Protein AF-A0A948RLN2-F1 (afdb_monomer_lite)

Radius of gyration: 19.58 Å; chains: 1; bounding box: 32×53×45 Å

Structure (mmCIF, N/CA/C/O backbone):
data_AF-A0A948RLN2-F1
#
_entry.id   AF-A0A948RLN2-F1
#
loop_
_atom_site.group_PDB
_atom_site.id
_atom_site.type_symbol
_atom_site.label_atom_id
_atom_site.label_alt_id
_atom_site.label_comp_id
_atom_site.label_asym_id
_atom_site.label_entity_id
_atom_site.label_seq_id
_atom_site.pdbx_PDB_ins_code
_atom_site.Cartn_x
_atom_site.Cartn_y
_atom_site.Cartn_z
_atom_site.occupancy
_atom_site.B_iso_or_equiv
_atom_site.auth_seq_id
_atom_site.auth_comp_id
_atom_site.auth_asym_id
_atom_site.auth_atom_id
_atom_site.pdbx_PDB_model_num
ATOM 1 N N . MET A 1 1 ? -21.516 -25.921 15.764 1.00 45.62 1 MET A N 1
ATOM 2 C CA . MET A 1 1 ? -20.193 -25.401 15.342 1.00 45.62 1 MET A CA 1
ATOM 3 C C . MET A 1 1 ? -20.391 -24.042 14.691 1.00 45.62 1 MET A C 1
ATOM 5 O O . MET A 1 1 ? -21.132 -23.965 13.718 1.00 45.62 1 MET A O 1
ATOM 9 N N . LYS A 1 2 ? -19.799 -22.967 15.224 1.00 51.72 2 LYS A N 1
ATOM 10 C CA . LYS A 1 2 ? -19.787 -21.673 14.523 1.00 51.72 2 LYS A CA 1
ATOM 11 C C . LYS A 1 2 ? -18.809 -21.795 13.349 1.00 51.72 2 LYS A C 1
ATOM 13 O O . LYS A 1 2 ? -17.643 -22.102 13.571 1.00 51.72 2 LYS A O 1
ATOM 18 N N . LYS A 1 3 ? -19.286 -21.625 12.112 1.00 58.88 3 LYS A N 1
ATOM 19 C CA . LYS A 1 3 ? -18.417 -21.520 10.931 1.00 58.88 3 LYS A CA 1
ATOM 20 C C . LYS A 1 3 ? -17.640 -20.211 11.053 1.00 58.88 3 LYS A C 1
ATOM 22 O O . LYS A 1 3 ? -18.236 -19.143 10.956 1.00 58.88 3 LYS A O 1
ATOM 27 N N . GLU A 1 4 ? -16.333 -20.289 11.275 1.00 64.12 4 GLU A N 1
ATOM 28 C CA . GLU A 1 4 ? -15.466 -19.125 11.118 1.00 64.12 4 GLU A CA 1
ATOM 29 C C . GLU A 1 4 ? -15.426 -18.759 9.634 1.00 64.12 4 GLU A C 1
ATOM 31 O O . GLU A 1 4 ? -14.845 -19.469 8.809 1.00 64.12 4 GLU A O 1
ATOM 36 N N . ILE A 1 5 ? -16.101 -17.668 9.277 1.00 71.62 5 ILE A N 1
ATOM 37 C CA . ILE A 1 5 ? -16.021 -17.095 7.937 1.00 71.62 5 ILE A CA 1
ATOM 38 C C . ILE A 1 5 ? -14.596 -16.555 7.791 1.00 71.62 5 ILE A C 1
ATOM 40 O O . ILE A 1 5 ? -14.230 -15.544 8.393 1.00 71.62 5 ILE A O 1
ATOM 44 N N . LYS A 1 6 ? -13.750 -17.276 7.045 1.00 81.25 6 LYS A N 1
ATOM 45 C CA . LYS A 1 6 ? -12.388 -16.824 6.754 1.00 81.25 6 LYS A CA 1
ATOM 46 C C . LYS A 1 6 ? -12.473 -15.557 5.909 1.00 81.25 6 LYS A C 1
ATOM 48 O O . LYS A 1 6 ? -12.967 -15.606 4.788 1.00 81.25 6 LYS A O 1
ATOM 53 N N . LYS A 1 7 ? -11.938 -14.457 6.443 1.00 84.31 7 LYS A N 1
ATOM 54 C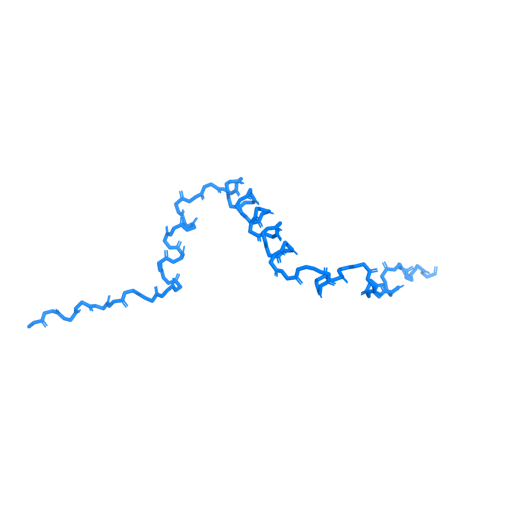 CA . LYS A 1 7 ? -11.791 -13.198 5.708 1.00 84.31 7 LYS A CA 1
ATOM 55 C C . LYS A 1 7 ? -11.045 -13.424 4.398 1.00 84.31 7 LYS 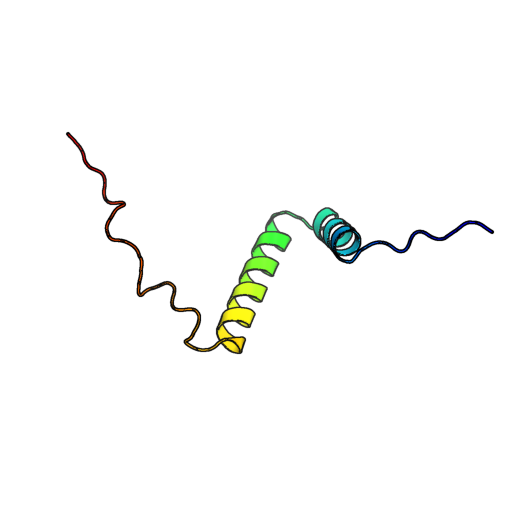A C 1
ATOM 57 O O . LYS A 1 7 ? -9.967 -14.035 4.398 1.00 84.31 7 LYS A O 1
ATOM 62 N N . THR A 1 8 ? -11.608 -12.893 3.326 1.00 92.00 8 THR A N 1
ATOM 63 C CA . THR A 1 8 ? -11.012 -12.814 1.997 1.00 92.00 8 THR A CA 1
ATOM 64 C C . THR A 1 8 ? -9.718 -11.999 2.026 1.00 92.00 8 THR A C 1
ATOM 66 O O . THR A 1 8 ? -9.442 -11.240 2.961 1.00 92.00 8 THR A O 1
ATOM 69 N N . ALA A 1 9 ? -8.898 -12.153 0.985 1.00 90.62 9 ALA A N 1
ATOM 70 C CA . ALA A 1 9 ? -7.687 -11.350 0.829 1.00 90.62 9 ALA A CA 1
ATOM 71 C C . ALA A 1 9 ? -8.006 -9.845 0.801 1.00 90.62 9 ALA A C 1
ATOM 73 O O . ALA A 1 9 ? -7.294 -9.061 1.425 1.00 90.62 9 ALA A O 1
ATOM 74 N N . GLN A 1 10 ? -9.114 -9.469 0.155 1.00 88.62 10 GLN A N 1
ATOM 75 C CA . GLN A 1 10 ? -9.584 -8.090 0.086 1.00 88.62 10 GLN A CA 1
ATOM 76 C C . GLN A 1 10 ? -9.984 -7.554 1.463 1.00 88.62 10 GLN A C 1
ATOM 78 O O . GLN A 1 10 ? -9.508 -6.500 1.861 1.00 88.62 10 GLN A O 1
ATOM 83 N N . GLU A 1 11 ? -10.767 -8.301 2.244 1.00 93.44 11 GLU A N 1
ATOM 84 C CA . GLU A 1 11 ? -11.163 -7.863 3.591 1.00 93.44 11 GLU A CA 1
ATOM 85 C C . GLU A 1 11 ? -9.953 -7.673 4.514 1.00 93.44 11 GLU A C 1
ATOM 87 O O . GLU A 1 11 ? -9.902 -6.731 5.303 1.00 93.44 11 GLU A O 1
ATOM 92 N N . ARG A 1 12 ? -8.941 -8.541 4.401 1.00 91.62 12 ARG A N 1
ATOM 93 C CA . ARG A 1 12 ? -7.682 -8.381 5.145 1.00 91.62 12 ARG A CA 1
ATOM 94 C C . ARG A 1 12 ? -6.917 -7.141 4.696 1.00 91.62 12 ARG A C 1
ATOM 96 O O . ARG A 1 12 ? -6.374 -6.426 5.535 1.00 91.62 12 ARG A O 1
ATOM 103 N N . GLN A 1 13 ? -6.868 -6.894 3.391 1.00 91.38 13 GLN A N 1
ATOM 104 C CA . GLN A 1 13 ? -6.237 -5.711 2.824 1.00 91.38 13 GLN A CA 1
ATOM 105 C C . GLN A 1 13 ? -6.932 -4.444 3.332 1.00 91.38 13 GLN A C 1
ATOM 107 O O . GLN A 1 13 ? -6.275 -3.567 3.891 1.00 91.38 13 GLN A O 1
ATOM 112 N N . ASP A 1 14 ? -8.255 -4.381 3.235 1.00 91.69 14 ASP A N 1
ATOM 113 C CA . ASP A 1 14 ? -9.044 -3.233 3.671 1.00 91.69 14 ASP A CA 1
ATOM 114 C C . ASP A 1 14 ? -8.867 -2.957 5.166 1.00 91.69 14 ASP A C 1
ATOM 116 O O . ASP A 1 14 ? -8.716 -1.802 5.557 1.00 91.69 14 ASP A O 1
ATOM 120 N N . GLU A 1 15 ? -8.781 -3.985 6.015 1.00 94.25 15 GLU A N 1
ATOM 121 C CA . GLU A 1 15 ? -8.482 -3.803 7.442 1.00 94.25 15 GLU A CA 1
ATOM 122 C C . GLU A 1 15 ? -7.102 -3.197 7.702 1.00 94.25 15 GLU A C 1
ATOM 124 O O . GLU A 1 15 ? -6.955 -2.366 8.604 1.00 94.25 15 GLU A O 1
ATOM 129 N N . ILE A 1 16 ? -6.095 -3.594 6.925 1.00 91.56 16 ILE A N 1
ATOM 130 C CA . ILE A 1 16 ? -4.739 -3.048 7.023 1.00 91.56 16 ILE A CA 1
ATOM 131 C C . ILE A 1 16 ? -4.740 -1.586 6.571 1.00 91.56 16 ILE A C 1
ATOM 133 O O . ILE A 1 16 ? -4.289 -0.711 7.311 1.00 91.56 16 ILE A O 1
ATOM 137 N N . PHE A 1 17 ? -5.302 -1.294 5.395 1.00 92.44 17 PHE A N 1
ATOM 138 C CA . PHE A 1 17 ? -5.354 0.067 4.863 1.00 92.44 17 PHE A CA 1
ATOM 139 C C . PHE A 1 17 ? -6.238 0.976 5.722 1.00 92.44 17 PHE A C 1
ATOM 141 O O . PHE A 1 17 ? -5.916 2.148 5.902 1.00 92.44 17 PHE A O 1
ATOM 148 N N . ARG A 1 18 ? -7.324 0.485 6.320 1.00 94.44 18 ARG A N 1
ATOM 149 C CA . ARG A 1 18 ? -8.196 1.300 7.181 1.00 94.44 18 ARG A CA 1
ATOM 150 C C . ARG A 1 18 ? -7.480 1.826 8.427 1.00 94.44 18 ARG A C 1
ATOM 152 O O . ARG A 1 18 ? -7.830 2.900 8.900 1.00 94.44 18 ARG A O 1
ATOM 159 N N . LYS A 1 19 ? -6.469 1.110 8.924 1.00 95.19 19 LYS A N 1
ATOM 160 C CA . LYS A 1 19 ? -5.661 1.508 10.090 1.00 95.19 19 LYS A CA 1
ATOM 161 C C . LYS A 1 19 ? -4.500 2.450 9.748 1.00 95.19 19 LYS A C 1
ATOM 163 O O . LYS A 1 19 ? -3.825 2.923 10.654 1.00 95.19 19 LYS A O 1
ATOM 168 N N . MET A 1 20 ? -4.248 2.717 8.466 1.00 95.25 20 MET A N 1
ATOM 169 C CA . MET A 1 20 ? -3.163 3.597 8.021 1.00 95.25 20 MET A CA 1
ATOM 170 C C . MET A 1 20 ? -3.641 5.038 7.827 1.00 95.25 20 MET A C 1
ATOM 172 O O . MET A 1 20 ? -4.726 5.272 7.286 1.00 95.25 20 MET A O 1
ATOM 176 N N . SER A 1 21 ? -2.786 6.001 8.184 1.00 96.69 21 SER A N 1
ATOM 177 C CA . SER A 1 21 ? -2.966 7.404 7.800 1.00 96.69 21 SER A CA 1
ATOM 178 C C . SER A 1 21 ? -2.893 7.572 6.279 1.00 96.69 21 SER A C 1
ATOM 180 O O . SER A 1 21 ? -2.301 6.747 5.577 1.00 96.69 21 SER A O 1
ATOM 182 N N . ALA A 1 22 ? -3.492 8.646 5.760 1.00 94.00 22 ALA A N 1
ATOM 183 C CA . ALA A 1 22 ? -3.466 8.946 4.329 1.00 94.00 22 ALA A CA 1
ATOM 184 C C . ALA A 1 22 ? -2.026 9.062 3.796 1.00 94.00 22 ALA A C 1
ATOM 186 O O . ALA A 1 22 ? -1.698 8.429 2.793 1.00 94.00 22 ALA A O 1
ATOM 187 N N . ASP A 1 23 ? -1.147 9.758 4.520 1.00 95.69 23 ASP A N 1
ATOM 188 C CA . ASP A 1 23 ? 0.258 9.935 4.131 1.00 95.69 23 ASP A CA 1
ATOM 189 C C . ASP A 1 23 ? 0.992 8.599 4.016 1.00 95.69 23 ASP A C 1
ATOM 191 O O . ASP A 1 23 ? 1.695 8.344 3.036 1.00 95.69 23 ASP A O 1
ATOM 195 N N . ARG A 1 24 ? 0.758 7.686 4.967 1.00 95.94 24 ARG A N 1
ATOM 196 C CA . ARG A 1 24 ? 1.380 6.360 4.945 1.00 95.94 24 ARG A CA 1
ATOM 197 C C . ARG A 1 24 ? 0.899 5.517 3.766 1.00 95.94 24 ARG A C 1
ATOM 199 O O . ARG A 1 24 ? 1.680 4.745 3.214 1.00 95.94 24 ARG A O 1
ATOM 206 N N . LYS A 1 25 ? -0.365 5.667 3.353 1.00 94.19 25 LYS A N 1
ATOM 207 C CA . LYS A 1 25 ? -0.893 4.999 2.149 1.00 94.19 25 LYS A CA 1
ATOM 208 C C . LYS A 1 25 ? -0.214 5.509 0.886 1.00 94.19 25 LYS A C 1
ATOM 210 O O . LYS A 1 25 ? 0.137 4.704 0.027 1.00 94.19 25 LYS A O 1
ATOM 215 N N . ILE A 1 26 ? -0.025 6.823 0.787 1.00 94.00 26 ILE A N 1
ATOM 216 C CA . ILE A 1 26 ? 0.645 7.460 -0.352 1.00 94.00 26 ILE A CA 1
ATOM 217 C C . ILE A 1 26 ? 2.101 6.988 -0.429 1.00 94.00 26 ILE A C 1
ATOM 219 O O . ILE A 1 26 ? 2.557 6.556 -1.491 1.00 94.00 26 ILE A O 1
ATOM 223 N N . GLU A 1 27 ? 2.809 6.994 0.701 1.00 96.12 27 GLU A N 1
ATOM 224 C CA . GLU A 1 27 ? 4.189 6.514 0.787 1.00 96.12 27 GLU A CA 1
ATOM 225 C C . GLU A 1 27 ? 4.295 5.044 0.351 1.00 96.12 27 GLU A C 1
ATOM 227 O O . GLU A 1 27 ? 5.073 4.726 -0.553 1.00 96.12 27 GLU A O 1
ATOM 232 N N . LEU A 1 28 ? 3.465 4.164 0.922 1.00 94.44 28 LEU A N 1
ATOM 233 C CA . LEU A 1 28 ? 3.445 2.736 0.596 1.00 94.44 28 LEU A CA 1
ATOM 234 C C . LEU A 1 28 ? 3.131 2.495 -0.887 1.00 94.44 28 LEU A C 1
ATOM 236 O O . LEU A 1 28 ? 3.820 1.715 -1.544 1.00 94.44 28 LEU A O 1
ATOM 240 N N . GLY A 1 29 ? 2.139 3.197 -1.441 1.00 92.75 29 GLY A N 1
ATOM 241 C CA . GLY A 1 29 ? 1.807 3.126 -2.865 1.00 92.75 29 GLY A CA 1
ATOM 242 C C . GLY A 1 29 ? 2.988 3.517 -3.758 1.00 92.75 29 GLY A C 1
ATOM 243 O O . GLY A 1 29 ? 3.284 2.827 -4.734 1.00 92.75 29 GLY A O 1
ATOM 244 N N . SER A 1 30 ? 3.728 4.568 -3.389 1.00 93.75 30 SER A N 1
ATOM 245 C CA . SER A 1 30 ? 4.918 5.006 -4.130 1.00 93.75 30 SER A CA 1
ATOM 246 C C . SER A 1 30 ? 6.055 3.974 -4.104 1.00 93.75 30 SER A C 1
ATOM 248 O O . SER A 1 30 ? 6.759 3.792 -5.100 1.00 93.75 30 SER A O 1
ATOM 250 N N . GLN A 1 31 ? 6.226 3.265 -2.985 1.00 94.81 31 GLN A N 1
ATOM 251 C CA . GLN A 1 31 ? 7.240 2.222 -2.831 1.00 94.81 31 GLN A CA 1
ATOM 252 C C . GLN A 1 31 ? 6.873 0.971 -3.629 1.00 94.81 31 GLN A C 1
ATOM 254 O O . GLN A 1 31 ? 7.708 0.460 -4.377 1.00 94.81 31 GLN A O 1
ATOM 259 N N . LEU A 1 32 ? 5.615 0.528 -3.543 1.00 91.81 32 LEU A N 1
ATOM 260 C CA . LEU A 1 32 ? 5.097 -0.587 -4.340 1.00 91.81 32 LEU A CA 1
ATOM 261 C C . LEU A 1 32 ? 5.227 -0.306 -5.838 1.00 91.81 32 LEU A C 1
ATOM 263 O O . LEU A 1 32 ? 5.614 -1.185 -6.602 1.00 91.81 32 LEU A O 1
ATOM 267 N N . TRP A 1 33 ? 4.986 0.937 -6.252 1.00 86.38 33 TRP A N 1
ATOM 268 C CA . TRP A 1 33 ? 5.182 1.367 -7.631 1.00 86.38 33 TRP A CA 1
ATOM 269 C C . TRP A 1 33 ? 6.638 1.256 -8.095 1.00 86.38 33 TRP A C 1
ATOM 271 O O . TRP A 1 33 ? 6.916 0.716 -9.168 1.00 86.38 33 TRP A O 1
ATOM 281 N N . LYS A 1 34 ? 7.587 1.746 -7.287 1.00 89.12 34 LYS A N 1
ATOM 282 C CA . LYS A 1 34 ? 9.025 1.622 -7.577 1.00 89.12 34 LYS A CA 1
ATOM 283 C C . LYS A 1 34 ? 9.440 0.155 -7.674 1.00 89.12 34 LYS A C 1
ATOM 285 O O . LYS A 1 34 ? 10.131 -0.212 -8.621 1.00 89.12 34 LYS A O 1
ATOM 290 N N . LEU A 1 35 ? 8.976 -0.679 -6.744 1.00 88.25 35 LEU A N 1
ATOM 291 C CA . LEU A 1 35 ? 9.241 -2.114 -6.753 1.00 88.25 35 LEU A CA 1
ATOM 292 C C . LEU A 1 35 ? 8.678 -2.779 -8.014 1.00 88.25 35 LEU A C 1
ATOM 294 O O . LEU A 1 35 ? 9.394 -3.520 -8.679 1.00 88.25 35 LEU A O 1
ATOM 298 N N . ALA A 1 36 ? 7.437 -2.470 -8.391 1.00 87.00 36 ALA A N 1
ATOM 299 C CA . ALA A 1 36 ? 6.824 -2.998 -9.606 1.00 87.00 36 ALA A CA 1
ATOM 300 C C . ALA A 1 36 ? 7.626 -2.619 -10.861 1.00 87.00 36 ALA A C 1
ATOM 302 O O . ALA A 1 36 ? 7.861 -3.472 -11.714 1.00 87.00 36 ALA A O 1
ATOM 303 N N . LYS A 1 37 ? 8.118 -1.376 -10.955 1.00 83.62 37 LYS A N 1
ATOM 304 C CA . LYS A 1 37 ? 9.012 -0.963 -12.051 1.00 83.62 37 LYS A CA 1
ATOM 305 C C . LYS A 1 37 ? 10.312 -1.761 -12.087 1.00 83.62 37 LYS A C 1
ATOM 307 O O . LYS A 1 37 ? 10.747 -2.137 -13.168 1.00 83.62 37 LYS A O 1
ATOM 312 N N . ILE A 1 38 ? 10.919 -2.028 -10.932 1.00 84.25 38 ILE A N 1
ATOM 313 C CA . ILE A 1 38 ? 12.141 -2.840 -10.854 1.00 84.25 38 ILE A CA 1
ATOM 314 C C . ILE A 1 38 ? 11.851 -4.275 -11.312 1.00 84.25 38 ILE A C 1
ATOM 316 O O . ILE A 1 38 ? 12.566 -4.799 -12.160 1.00 84.25 38 ILE A O 1
ATOM 320 N N . LEU A 1 39 ? 10.777 -4.888 -10.805 1.00 84.38 39 LEU A N 1
ATOM 321 C CA . LEU A 1 39 ? 10.410 -6.276 -11.115 1.00 84.38 39 LEU A CA 1
ATOM 322 C C . LEU A 1 39 ? 10.028 -6.479 -12.584 1.00 84.38 39 LEU A C 1
ATOM 324 O O . LEU A 1 39 ? 10.341 -7.508 -13.177 1.00 84.38 39 LEU A O 1
ATOM 328 N N . VAL A 1 40 ? 9.341 -5.507 -13.179 1.00 79.56 40 VAL A N 1
ATOM 329 C CA . VAL A 1 40 ? 8.865 -5.586 -14.565 1.00 79.56 40 VAL A CA 1
ATOM 330 C C . VAL A 1 40 ? 9.912 -5.057 -15.565 1.00 79.56 40 VAL A C 1
ATOM 332 O O . VAL A 1 40 ? 9.778 -5.240 -16.781 1.00 79.56 40 VAL A O 1
ATOM 335 N N . GLY A 1 41 ? 10.987 -4.438 -15.068 1.00 70.69 41 GLY A N 1
ATOM 336 C CA . GLY A 1 41 ? 12.031 -3.815 -15.876 1.00 70.69 41 GLY A CA 1
ATOM 337 C C . GLY A 1 41 ? 11.458 -2.763 -16.833 1.00 70.69 41 GLY A C 1
ATOM 338 O O . GLY A 1 41 ? 10.556 -1.998 -16.491 1.00 70.69 41 GLY A O 1
ATOM 339 N N . ASN A 1 42 ? 11.929 -2.757 -18.082 1.00 63.59 42 ASN A N 1
ATOM 340 C CA . ASN A 1 42 ? 11.498 -1.799 -19.112 1.00 63.59 42 ASN A CA 1
ATOM 341 C C . ASN A 1 42 ? 10.092 -2.048 -19.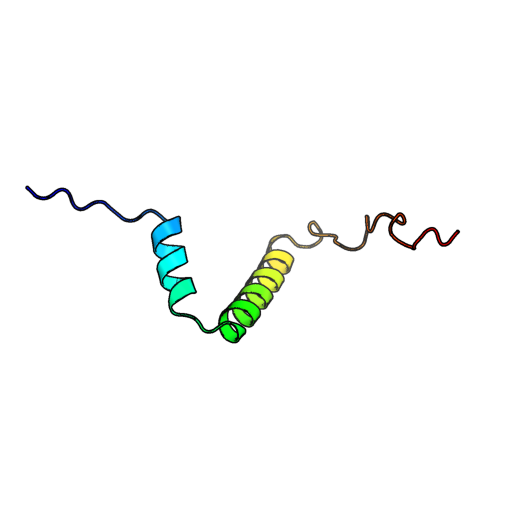702 1.00 63.59 42 ASN A C 1
ATOM 343 O O . ASN A 1 42 ? 9.711 -1.358 -20.650 1.00 63.59 42 ASN A O 1
ATOM 347 N N . LYS A 1 43 ? 9.299 -3.008 -19.197 1.00 65.38 43 LYS A N 1
ATOM 348 C CA . LYS A 1 43 ? 7.964 -3.281 -19.775 1.00 65.38 43 LYS A CA 1
ATOM 349 C C . LYS A 1 43 ? 6.882 -2.298 -19.302 1.00 65.38 43 LYS A C 1
ATOM 351 O O . LYS A 1 43 ? 5.879 -2.145 -19.990 1.00 65.38 43 LYS A O 1
ATOM 356 N N . ILE A 1 44 ? 7.081 -1.584 -18.187 1.00 61.25 44 ILE A N 1
ATOM 357 C CA . ILE A 1 44 ? 6.183 -0.493 -17.750 1.00 61.25 44 ILE A 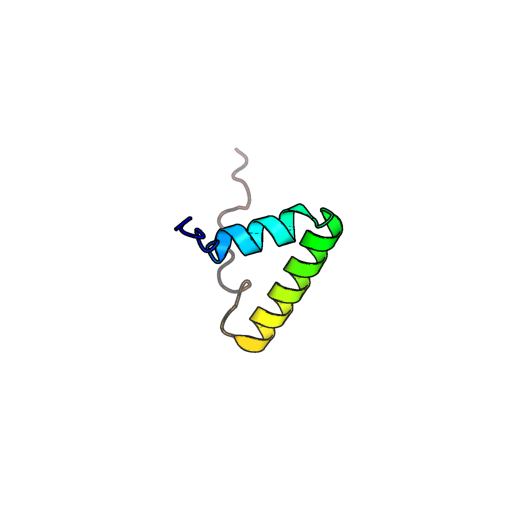CA 1
ATOM 358 C C . ILE A 1 44 ? 6.721 0.835 -18.293 1.00 61.25 44 ILE A C 1
ATOM 360 O O . ILE A 1 44 ? 7.413 1.586 -17.605 1.00 61.25 44 ILE A O 1
ATOM 364 N N . ASN A 1 45 ? 6.413 1.121 -19.558 1.00 60.78 45 ASN A N 1
ATOM 365 C CA . ASN A 1 45 ? 6.923 2.288 -20.275 1.00 60.78 45 ASN A CA 1
ATOM 366 C C . ASN A 1 45 ? 5.862 3.405 -20.343 1.00 60.78 45 ASN A C 1
ATOM 368 O O . ASN A 1 45 ? 5.260 3.657 -21.381 1.00 60.78 45 ASN A O 1
ATOM 372 N N . TYR A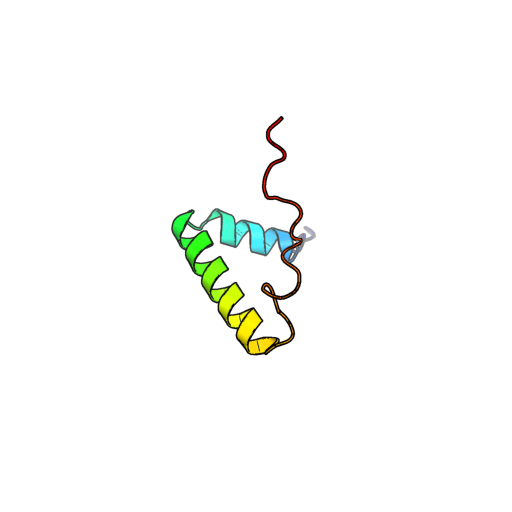 1 46 ? 5.634 4.102 -19.222 1.00 60.75 46 TYR A N 1
ATOM 373 C CA . TYR A 1 46 ? 4.650 5.203 -19.122 1.00 60.75 46 TYR A CA 1
ATOM 374 C C . TYR A 1 46 ? 4.968 6.437 -19.996 1.00 60.75 46 TYR A C 1
ATOM 376 O O . TYR A 1 46 ? 4.197 7.392 -20.012 1.00 60.75 46 TYR A O 1
ATOM 384 N N . GLY A 1 47 ? 6.103 6.443 -20.706 1.00 56.28 47 GLY A N 1
ATOM 385 C CA . GLY A 1 47 ? 6.545 7.559 -21.545 1.00 56.28 47 GLY A CA 1
ATOM 386 C C . GLY A 1 47 ? 6.265 7.421 -23.044 1.00 56.28 47 GLY A C 1
ATOM 387 O O . GLY A 1 47 ? 6.420 8.412 -23.752 1.00 56.28 47 GLY A O 1
ATOM 388 N N . ARG A 1 48 ? 5.878 6.241 -23.559 1.00 52.88 48 ARG A N 1
ATOM 389 C CA . ARG A 1 48 ? 5.785 6.041 -25.023 1.00 52.88 48 ARG A CA 1
ATOM 390 C C . ARG A 1 48 ? 4.404 6.322 -25.617 1.00 52.88 48 ARG A C 1
ATOM 392 O O . ARG A 1 48 ? 4.326 6.675 -26.786 1.00 52.88 48 ARG A O 1
ATOM 399 N N . GLU A 1 49 ? 3.346 6.260 -24.814 1.00 57.94 49 GLU A N 1
ATOM 400 C CA . GLU A 1 49 ? 1.974 6.540 -25.260 1.00 57.94 49 GLU A CA 1
ATOM 401 C C . GLU A 1 49 ? 1.261 7.530 -24.338 1.00 57.94 49 GLU A C 1
ATOM 403 O O . GLU A 1 49 ? 0.118 7.340 -23.928 1.00 57.94 49 GLU A O 1
ATOM 408 N N . ARG A 1 50 ? 1.921 8.649 -24.019 1.00 55.56 50 ARG A N 1
ATOM 409 C CA . ARG A 1 50 ? 1.158 9.843 -23.649 1.00 55.56 50 ARG A CA 1
ATOM 410 C C . ARG A 1 50 ? 0.481 10.310 -24.934 1.00 55.56 50 ARG A C 1
ATOM 412 O O . ARG A 1 50 ? 1.113 10.968 -25.761 1.00 55.56 50 ARG A O 1
ATOM 419 N N . SER A 1 51 ? -0.757 9.873 -25.156 1.00 59.34 51 SER A N 1
ATOM 420 C CA . SER A 1 51 ? -1.570 10.332 -26.278 1.00 59.34 51 SER A CA 1
ATOM 421 C C . SER A 1 51 ? -1.506 11.861 -26.312 1.00 59.34 51 SER A C 1
ATOM 423 O O . SER A 1 51 ? -1.779 12.542 -25.324 1.00 59.34 51 SER A O 1
ATOM 425 N N . LYS A 1 52 ? -1.080 12.423 -27.447 1.00 57.19 52 LYS A N 1
ATOM 426 C CA . LYS A 1 52 ? -0.951 13.877 -27.662 1.00 57.19 52 LYS A CA 1
ATOM 427 C C . LYS A 1 52 ? -2.303 14.619 -27.604 1.00 57.19 52 LYS A C 1
ATOM 429 O O . LYS A 1 52 ? -2.381 15.782 -27.975 1.00 57.19 52 LYS A O 1
ATOM 434 N N . THR A 1 53 ? -3.377 13.962 -27.173 1.00 56.78 53 THR A N 1
ATOM 435 C CA . THR A 1 53 ? -4.766 14.407 -27.309 1.00 56.78 53 THR A CA 1
ATOM 436 C C . THR A 1 53 ? -5.310 15.164 -26.100 1.00 56.78 53 THR A C 1
ATOM 438 O O . THR A 1 53 ? -6.513 15.379 -26.029 1.00 56.78 53 THR A O 1
ATOM 441 N N . SER A 1 54 ? -4.472 15.608 -25.161 1.00 58.28 54 SER A N 1
ATOM 442 C CA . SER A 1 54 ? -4.927 16.439 -24.035 1.00 58.28 54 SER A CA 1
ATOM 443 C C . SER A 1 54 ? -4.173 17.766 -23.899 1.00 58.28 54 SER A C 1
ATOM 445 O O . SER A 1 54 ? -3.911 18.211 -22.784 1.00 58.28 54 SER A O 1
ATOM 447 N N . PHE A 1 55 ? -3.819 18.405 -25.015 1.00 57.34 55 PHE A N 1
ATOM 448 C CA . PHE A 1 55 ? -3.641 19.859 -25.028 1.00 57.34 55 PHE A CA 1
ATOM 449 C C . PHE A 1 55 ? -4.917 20.462 -25.610 1.00 57.34 55 PHE A C 1
ATOM 451 O O 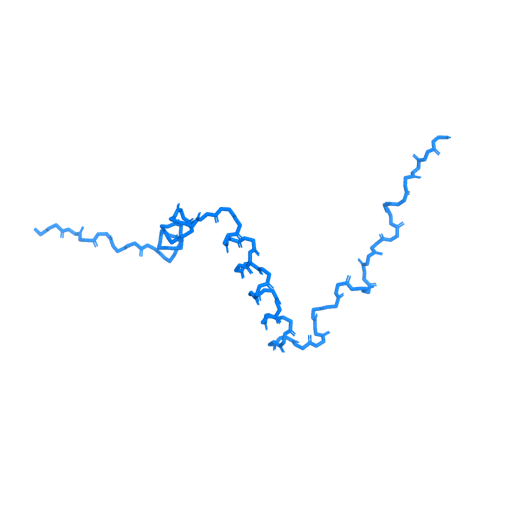. PHE A 1 55 ? -5.335 20.097 -26.708 1.00 57.34 55 PHE A O 1
ATOM 458 N N . GLY A 1 56 ? -5.587 21.277 -24.794 1.00 55.53 56 GLY A N 1
ATOM 459 C CA . GLY A 1 56 ? -6.938 21.766 -25.027 1.00 55.53 56 GLY A CA 1
ATOM 460 C C . GLY A 1 56 ? -7.136 22.373 -26.412 1.00 55.53 56 GLY A C 1
ATOM 461 O O . GLY A 1 56 ? -6.349 23.199 -26.867 1.00 55.53 56 GLY A O 1
ATOM 462 N N . ARG A 1 57 ? -8.241 21.989 -27.057 1.00 50.62 57 ARG A N 1
ATOM 463 C CA . ARG A 1 57 ? -8.899 22.865 -28.024 1.00 50.62 57 ARG A CA 1
ATOM 464 C C . ARG A 1 57 ? -9.467 24.040 -27.235 1.00 50.62 57 ARG A C 1
ATOM 466 O O . ARG A 1 57 ? -10.503 23.894 -26.593 1.00 50.62 57 ARG A O 1
ATOM 473 N N . SER A 1 58 ? -8.770 25.166 -27.263 1.00 47.41 58 SER A N 1
ATOM 474 C CA . SER A 1 58 ? -9.411 26.460 -27.060 1.00 47.41 58 SER A CA 1
ATOM 475 C C . SER A 1 58 ? -9.953 26.912 -28.414 1.00 47.41 58 SER A C 1
ATOM 477 O O . SER A 1 58 ? -9.267 26.762 -29.425 1.00 47.41 58 SER A O 1
ATOM 479 N N . HIS A 1 59 ? -11.215 27.337 -28.386 1.00 41.78 59 HIS A N 1
ATOM 480 C CA . HIS A 1 59 ? -12.002 27.883 -29.491 1.00 41.78 59 HIS A CA 1
ATOM 481 C C . HIS A 1 59 ? -11.302 29.009 -30.254 1.00 41.78 59 HIS A C 1
ATOM 483 O O . HIS A 1 59 ? -10.538 29.764 -29.610 1.00 41.78 59 HIS A O 1
#

Secondary structure (DSSP, 8-state):
-----PPPHHHHHHHHHHTS-HHHHHHHHHHHHHHHHHHHGGG--TTS---GGGS----

pLDDT: mean 77.39, std 17.36, range [41.78, 96.69]

Foldseek 3Di:
DDPDPDDDPVRVVCVVVVPDDPVVVVVVVVVVVVVVCVVVPCPPPPPPPPPPPPPDPDD

Sequence (59 aa):
MKKEIKKTAQERQDEIFRKMSADRKIELGSQLWKLAKILVGNKINYGRERSKTSFGRSH